Protein AF-X1HLR0-F1 (afdb_monomer_lite)

InterPro domains:
  IPR007184 Mannoside phosphorylase [PF04041] (3-69)
  IPR023296 Glycosyl hydrolase, five-bladed beta-propeller domain superfamily [G3DSA:2.115.10.20] (1-69)
  IPR023296 Glycosyl hydrolase, five-bladed beta-propeller domain superfamily [SSF75005] (8-68)

Sequence (69 aa):
MHEKEKIGPSTQLIKTKRGLLFLYHAVGEIDINIAREYGLKKKIKRGYSICAALLDLENPKKVIARTQN

Foldseek 3Di:
DQQDPDKAFDDDFDDDPQATKTKIKGWAKADPVNCVVVVHPDIDGIDIDIKIWGAHPVGRVHTPDIDDD

Structure (mmCIF, N/CA/C/O backbone):
data_AF-X1HLR0-F1
#
_entry.id   AF-X1HLR0-F1
#
loop_
_atom_site.group_PDB
_atom_site.id
_atom_site.type_symbol
_atom_site.label_atom_id
_atom_site.label_alt_id
_atom_site.label_comp_id
_atom_site.label_asym_id
_atom_site.label_entity_id
_atom_site.label_seq_id
_atom_site.pdbx_PDB_ins_code
_atom_site.Cartn_x
_atom_site.Cartn_y
_atom_site.Cartn_z
_atom_site.occupancy
_atom_site.B_iso_or_equiv
_atom_site.auth_seq_id
_atom_site.auth_comp_id
_atom_site.auth_asym_id
_atom_site.auth_atom_id
_atom_site.pdbx_PDB_model_num
ATOM 1 N N . MET A 1 1 ? 11.413 -2.520 -5.592 1.00 72.88 1 MET A N 1
ATOM 2 C CA . MET A 1 1 ? 10.247 -2.441 -4.683 1.00 72.88 1 MET A CA 1
ATOM 3 C C . MET A 1 1 ? 9.393 -1.260 -5.108 1.00 72.88 1 MET A C 1
ATOM 5 O O . MET A 1 1 ? 9.937 -0.180 -5.322 1.00 72.88 1 MET A O 1
ATOM 9 N N . HIS A 1 2 ? 8.093 -1.494 -5.256 1.00 82.00 2 HIS A N 1
ATOM 10 C CA . HIS A 1 2 ? 7.121 -0.542 -5.793 1.00 82.00 2 HIS A CA 1
ATOM 11 C C . HIS A 1 2 ? 6.763 0.599 -4.814 1.00 82.00 2 HIS A C 1
ATOM 13 O O . HIS A 1 2 ? 6.442 1.692 -5.257 1.00 82.00 2 HIS A O 1
ATOM 19 N N . GLU A 1 3 ? 6.885 0.392 -3.498 1.00 87.06 3 GLU A N 1
ATOM 20 C CA . GLU A 1 3 ? 6.711 1.409 -2.438 1.00 87.06 3 GLU A CA 1
ATOM 21 C C . GLU A 1 3 ? 8.050 2.030 -1.989 1.00 87.06 3 GLU A C 1
ATOM 23 O O . GLU A 1 3 ? 8.367 2.030 -0.801 1.00 87.06 3 GLU A O 1
ATOM 28 N N . LYS A 1 4 ? 8.893 2.503 -2.918 1.00 88.50 4 LYS A N 1
ATOM 29 C CA . LYS A 1 4 ? 10.242 3.000 -2.563 1.00 88.50 4 LYS A CA 1
ATOM 30 C C . LYS A 1 4 ? 10.418 4.509 -2.702 1.00 88.50 4 LYS A C 1
ATOM 32 O O . LYS A 1 4 ? 11.149 5.098 -1.913 1.00 88.50 4 LYS A O 1
ATOM 37 N N . GLU A 1 5 ? 9.808 5.131 -3.705 1.00 91.25 5 GLU A N 1
ATOM 38 C CA . GLU A 1 5 ? 10.048 6.551 -3.998 1.00 91.25 5 GLU A CA 1
ATOM 39 C C . GLU A 1 5 ? 9.009 7.455 -3.341 1.00 91.25 5 GLU A C 1
ATOM 41 O O . GLU A 1 5 ? 9.344 8.492 -2.776 1.00 91.25 5 GLU A O 1
ATOM 46 N N . LYS A 1 6 ? 7.733 7.081 -3.448 1.00 92.81 6 LYS A N 1
ATOM 47 C CA . LYS A 1 6 ? 6.613 7.887 -2.964 1.00 92.81 6 LYS A CA 1
ATOM 48 C C . LYS A 1 6 ? 5.410 6.999 -2.694 1.00 92.81 6 LYS A C 1
ATOM 50 O O . LYS A 1 6 ? 5.139 6.082 -3.463 1.00 92.81 6 LYS A O 1
ATOM 55 N N . ILE A 1 7 ? 4.650 7.342 -1.662 1.00 92.62 7 ILE A N 1
ATOM 56 C CA . ILE A 1 7 ? 3.257 6.923 -1.520 1.00 92.62 7 ILE A CA 1
ATOM 57 C C . ILE A 1 7 ? 2.368 8.162 -1.514 1.00 92.62 7 ILE A C 1
ATOM 59 O O . ILE A 1 7 ? 2.792 9.237 -1.082 1.00 92.62 7 ILE A O 1
ATOM 63 N N . GLY A 1 8 ? 1.148 8.036 -2.016 1.00 93.06 8 GLY A N 1
ATOM 64 C CA . GLY A 1 8 ? 0.170 9.111 -1.975 1.00 93.06 8 GLY A CA 1
ATOM 65 C C . GLY A 1 8 ? -1.230 8.568 -1.722 1.00 93.06 8 GLY A C 1
ATOM 66 O O . GLY A 1 8 ? -1.594 7.545 -2.310 1.00 93.06 8 GLY A O 1
ATOM 67 N N . PRO A 1 9 ? -2.019 9.229 -0.859 1.00 94.12 9 PRO A N 1
ATOM 68 C CA . PRO A 1 9 ? -3.383 8.801 -0.589 1.00 94.12 9 PRO A CA 1
ATOM 69 C C . PRO A 1 9 ? -4.213 8.827 -1.878 1.00 94.12 9 PRO A C 1
ATOM 71 O O . PRO A 1 9 ? -3.981 9.657 -2.760 1.00 94.12 9 PRO A O 1
ATOM 74 N N . SER A 1 10 ? -5.156 7.893 -1.992 1.00 91.75 10 SER A N 1
ATOM 75 C CA . SER A 1 10 ? -6.150 7.882 -3.062 1.00 91.75 10 SER A CA 1
ATOM 76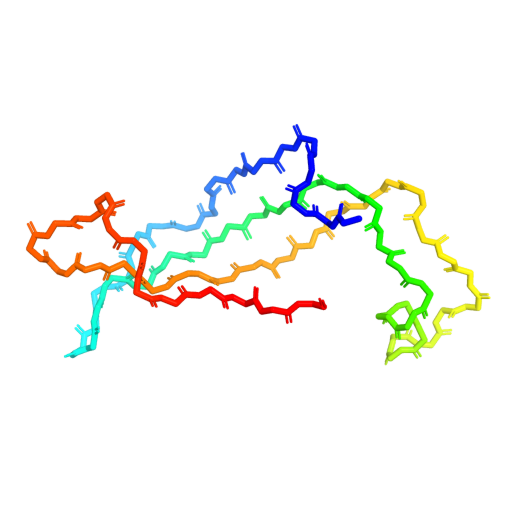 C C . SER A 1 10 ? -7.473 8.448 -2.533 1.00 91.75 10 SER A C 1
ATOM 78 O O . SER A 1 10 ? -7.599 9.660 -2.375 1.00 91.75 10 SER A O 1
ATOM 80 N N . THR A 1 11 ? -8.449 7.592 -2.236 1.00 89.94 11 THR A N 1
ATOM 81 C CA . THR A 1 11 ? -9.777 7.983 -1.747 1.00 89.94 11 THR A CA 1
ATOM 82 C C . THR A 1 11 ? -9.779 8.254 -0.240 1.00 89.94 11 THR A C 1
ATOM 84 O O . THR A 1 11 ? -8.783 8.032 0.451 1.00 89.94 11 THR A O 1
ATOM 87 N N . GLN A 1 12 ? -10.927 8.686 0.300 1.00 94.25 12 GLN A N 1
ATOM 88 C CA . GLN A 1 12 ? -11.131 8.694 1.753 1.00 94.25 12 GLN A CA 1
ATOM 89 C C . GLN A 1 12 ? -10.976 7.283 2.348 1.00 94.25 12 GLN A C 1
ATOM 91 O O . GLN A 1 12 ? -11.176 6.279 1.659 1.00 94.25 12 GLN A O 1
ATOM 96 N N . LEU A 1 13 ? -10.644 7.226 3.642 1.00 95.81 13 LEU A N 1
ATOM 97 C CA . LEU A 1 13 ? -10.596 5.982 4.409 1.00 95.81 13 LEU A CA 1
ATOM 98 C C . LEU A 1 13 ? -11.983 5.342 4.472 1.00 95.81 13 LEU A C 1
ATOM 100 O O . LEU A 1 13 ? -12.968 6.005 4.797 1.00 95.81 13 LEU A O 1
ATOM 104 N N . ILE A 1 14 ? -12.045 4.038 4.218 1.00 97.25 14 ILE A N 1
ATOM 105 C CA . ILE A 1 14 ? -13.293 3.278 4.255 1.00 97.25 14 ILE A CA 1
ATOM 106 C C . ILE A 1 14 ? -13.330 2.488 5.561 1.00 97.25 14 ILE A C 1
ATOM 108 O O . ILE A 1 14 ? -12.521 1.585 5.782 1.00 97.25 14 ILE A O 1
ATOM 112 N N . LYS A 1 15 ? -14.275 2.810 6.447 1.00 97.44 15 LYS A N 1
ATOM 113 C CA . LYS A 1 15 ? -14.466 2.057 7.692 1.00 97.44 15 LYS A CA 1
ATOM 114 C C . LYS A 1 15 ? -15.033 0.672 7.387 1.00 97.44 15 LYS A C 1
ATOM 116 O O . LYS A 1 15 ? -16.040 0.541 6.699 1.00 97.44 15 LYS A O 1
ATOM 121 N N . THR A 1 16 ? -14.415 -0.363 7.946 1.00 96.88 16 THR A N 1
ATOM 122 C CA . THR A 1 16 ? -14.885 -1.751 7.851 1.00 96.88 16 THR A CA 1
ATOM 123 C C . THR A 1 16 ? -15.008 -2.371 9.244 1.00 96.88 16 THR A C 1
ATOM 125 O O . THR A 1 16 ? -14.538 -1.806 10.230 1.00 96.88 16 THR A O 1
ATOM 128 N N . LYS A 1 17 ? -15.580 -3.579 9.333 1.00 97.00 17 LYS A N 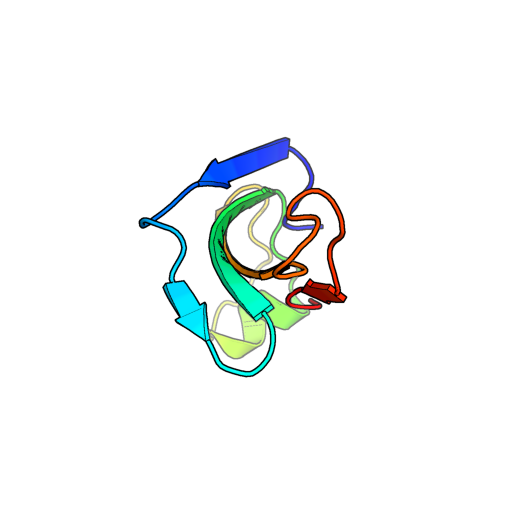1
ATOM 129 C CA . LYS A 1 17 ? -15.602 -4.362 10.585 1.00 97.00 17 LYS A CA 1
ATOM 130 C C . LYS A 1 17 ? -14.209 -4.819 11.048 1.00 97.00 17 LYS A C 1
ATOM 132 O O . LYS A 1 17 ? -14.079 -5.273 12.175 1.00 97.00 17 LYS A O 1
ATOM 137 N N . ARG A 1 18 ? -13.193 -4.762 10.176 1.00 96.12 18 ARG A N 1
ATOM 138 C CA . ARG A 1 18 ? -11.843 -5.301 10.427 1.00 96.12 18 ARG A CA 1
ATOM 139 C C . ARG A 1 18 ? -10.759 -4.225 10.562 1.00 96.12 18 ARG A C 1
ATOM 141 O O . ARG A 1 18 ? -9.620 -4.570 10.845 1.00 96.12 18 ARG A O 1
ATOM 148 N N . GLY A 1 19 ? -11.081 -2.956 10.318 1.00 97.50 19 GLY A N 1
ATOM 149 C CA . GLY A 1 19 ? -10.086 -1.890 10.192 1.00 97.50 19 GLY A CA 1
ATOM 150 C C . GLY A 1 19 ? -10.569 -0.725 9.330 1.00 97.50 19 GLY A C 1
ATOM 151 O O . GLY A 1 19 ? -11.650 -0.784 8.734 1.00 97.50 19 GLY A O 1
ATOM 152 N N . LEU A 1 20 ? -9.742 0.310 9.217 1.00 97.94 20 LEU A N 1
ATOM 153 C CA . LEU A 1 20 ? -9.876 1.352 8.201 1.00 97.94 20 LEU A CA 1
ATOM 154 C C . LEU A 1 20 ? -9.136 0.893 6.943 1.00 97.94 20 LEU A C 1
ATOM 156 O O . LEU A 1 20 ? -7.918 0.720 6.961 1.00 97.94 20 LEU A O 1
ATOM 160 N N . LEU A 1 21 ? -9.864 0.679 5.853 1.00 97.38 21 LEU A N 1
ATOM 161 C CA . LEU A 1 21 ? -9.267 0.394 4.557 1.00 97.38 21 LEU A CA 1
ATOM 162 C C . LEU A 1 21 ? -8.712 1.697 3.972 1.00 97.38 21 LEU A C 1
ATOM 164 O O . LEU A 1 21 ? -9.449 2.659 3.744 1.00 97.38 21 LEU A O 1
ATOM 168 N N . PHE A 1 22 ? -7.408 1.697 3.724 1.00 96.75 22 PHE A N 1
ATOM 169 C CA . PHE A 1 22 ? -6.670 2.778 3.098 1.00 96.75 22 PHE A CA 1
ATOM 170 C C . PHE A 1 22 ? -6.203 2.350 1.710 1.00 96.75 22 PHE A C 1
ATOM 172 O O . PHE A 1 22 ? -5.382 1.443 1.574 1.00 96.75 22 PHE A O 1
ATOM 179 N N . LEU A 1 23 ? -6.727 3.016 0.683 1.00 96.81 23 LEU A N 1
ATOM 180 C CA . LEU A 1 23 ? -6.286 2.856 -0.698 1.00 96.81 23 LEU A CA 1
ATOM 181 C C . LEU A 1 23 ? -5.301 3.972 -1.041 1.00 96.81 23 LEU A C 1
ATOM 183 O O . LEU A 1 23 ? -5.552 5.149 -0.766 1.00 96.81 23 LEU A O 1
ATOM 187 N N . TYR A 1 24 ? -4.180 3.609 -1.651 1.00 95.25 24 TYR A N 1
ATOM 188 C CA . TYR A 1 24 ? -3.117 4.549 -1.988 1.00 95.25 24 TYR A CA 1
ATOM 189 C C . TYR A 1 24 ? -2.394 4.132 -3.260 1.00 95.25 24 TYR A C 1
ATOM 191 O O . TYR A 1 24 ? -2.501 2.994 -3.714 1.00 95.25 24 TYR A O 1
ATOM 199 N N . HIS A 1 25 ? -1.658 5.072 -3.846 1.00 94.44 25 HIS A N 1
ATOM 200 C CA . HIS A 1 25 ? -0.721 4.761 -4.914 1.00 94.44 25 HIS A CA 1
ATOM 201 C C . HIS A 1 25 ? 0.708 4.760 -4.381 1.00 94.44 25 HIS A C 1
ATOM 203 O O . HIS A 1 25 ? 1.071 5.591 -3.546 1.00 94.44 25 HIS A O 1
ATOM 209 N N . ALA A 1 26 ? 1.521 3.856 -4.910 1.00 93.75 26 ALA A N 1
ATOM 210 C CA . ALA A 1 26 ? 2.947 3.754 -4.656 1.00 93.75 26 ALA A CA 1
ATOM 211 C C . ALA A 1 26 ? 3.735 4.008 -5.945 1.00 93.75 26 ALA A C 1
ATOM 213 O O . ALA A 1 26 ? 3.291 3.622 -7.027 1.00 93.75 26 ALA A O 1
ATOM 214 N N . VAL A 1 27 ? 4.890 4.660 -5.829 1.00 94.31 27 VAL A N 1
ATOM 215 C CA . VAL A 1 27 ? 5.816 4.924 -6.933 1.00 94.31 27 VAL A CA 1
ATOM 216 C C . VAL A 1 27 ? 7.127 4.195 -6.683 1.00 94.31 27 VAL A C 1
ATOM 218 O O . VAL A 1 27 ? 7.758 4.356 -5.630 1.00 94.31 27 VAL A O 1
ATOM 221 N N . GLY A 1 28 ? 7.553 3.428 -7.680 1.00 94.06 28 GLY A N 1
ATOM 222 C CA . GLY A 1 28 ? 8.824 2.723 -7.652 1.00 94.06 28 GLY A CA 1
ATOM 223 C C . GLY A 1 28 ? 8.984 1.756 -8.815 1.00 94.06 28 GLY A C 1
ATOM 224 O O . GLY A 1 28 ? 8.241 1.792 -9.798 1.00 94.06 28 GLY A O 1
ATOM 225 N N . GLU A 1 29 ? 9.968 0.871 -8.687 1.00 94.69 29 GLU A N 1
ATOM 226 C CA . GLU A 1 29 ? 10.207 -0.189 -9.663 1.00 94.69 29 GLU A CA 1
ATOM 227 C C . GLU A 1 29 ? 9.159 -1.300 -9.511 1.00 94.69 29 GLU A C 1
ATOM 229 O O . GLU A 1 29 ? 8.988 -1.849 -8.414 1.00 94.69 29 GLU A O 1
ATOM 234 N N . ILE A 1 30 ? 8.508 -1.652 -10.622 1.00 92.69 30 ILE A N 1
ATOM 235 C CA . ILE A 1 30 ? 7.639 -2.828 -10.730 1.00 92.69 30 ILE A CA 1
ATOM 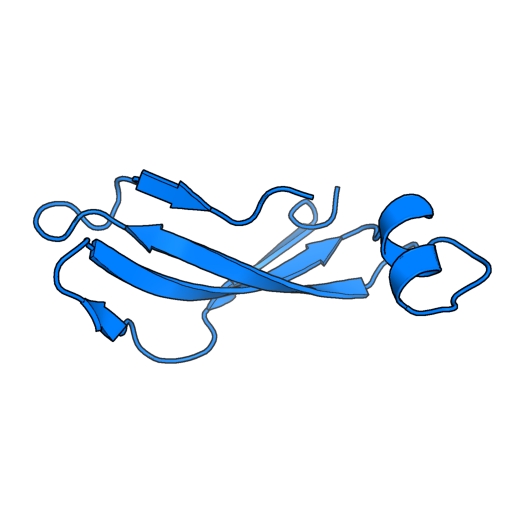236 C C . ILE A 1 30 ? 8.483 -3.966 -11.298 1.00 92.69 30 ILE A C 1
ATOM 238 O O . ILE A 1 30 ? 8.974 -3.887 -12.431 1.00 92.69 30 ILE A O 1
ATOM 242 N N . ASP A 1 31 ? 8.664 -4.998 -10.476 1.00 92.56 31 ASP A N 1
ATOM 243 C CA . ASP A 1 31 ? 9.485 -6.161 -10.800 1.00 92.56 31 ASP A CA 1
ATOM 244 C C . ASP A 1 31 ? 8.921 -6.953 -11.990 1.00 92.56 31 ASP A C 1
ATOM 246 O O . ASP A 1 31 ? 7.730 -6.887 -12.306 1.00 92.56 31 ASP A O 1
ATOM 250 N N . ILE A 1 32 ? 9.789 -7.718 -12.657 1.00 94.12 32 ILE A N 1
ATOM 251 C CA . ILE A 1 32 ? 9.404 -8.547 -13.799 1.00 94.12 32 ILE A CA 1
ATOM 252 C C . ILE A 1 32 ? 8.339 -9.591 -13.444 1.00 94.12 32 ILE A C 1
ATOM 254 O O . ILE A 1 32 ? 7.521 -9.903 -14.305 1.00 94.12 32 ILE A O 1
ATOM 258 N N . ASN A 1 33 ? 8.313 -10.107 -12.212 1.00 92.00 33 ASN A N 1
ATOM 259 C CA . ASN A 1 33 ? 7.318 -11.091 -11.787 1.00 92.00 33 ASN A CA 1
ATOM 260 C C . ASN A 1 33 ? 5.909 -10.497 -11.842 1.00 92.00 33 ASN A C 1
ATOM 262 O O . ASN A 1 33 ? 5.037 -11.054 -12.495 1.00 92.00 33 ASN A O 1
ATOM 266 N N . ILE A 1 34 ? 5.721 -9.299 -11.284 1.00 89.56 34 ILE A N 1
ATOM 267 C CA . ILE A 1 34 ? 4.442 -8.580 -11.350 1.00 89.56 34 ILE A CA 1
ATOM 268 C C . ILE A 1 34 ? 4.139 -8.172 -12.787 1.00 89.56 34 ILE A C 1
ATOM 270 O O . ILE A 1 34 ? 3.028 -8.361 -13.262 1.00 89.56 34 ILE A O 1
ATOM 274 N N . ALA A 1 35 ? 5.124 -7.631 -13.508 1.00 92.56 35 ALA A N 1
ATOM 275 C CA . ALA A 1 35 ? 4.932 -7.180 -14.883 1.00 92.56 35 ALA A CA 1
ATOM 276 C C . ALA A 1 35 ? 4.419 -8.315 -15.798 1.00 92.56 35 ALA A C 1
ATOM 278 O O . ALA A 1 35 ? 3.564 -8.077 -16.653 1.00 92.56 35 ALA A O 1
ATOM 279 N N . ARG A 1 36 ? 4.891 -9.550 -15.585 1.00 94.81 36 ARG A N 1
ATOM 280 C CA . ARG A 1 36 ? 4.463 -10.740 -16.335 1.00 94.81 36 ARG A CA 1
ATOM 281 C C . ARG A 1 36 ? 3.006 -11.121 -16.095 1.00 94.81 36 ARG A C 1
ATOM 283 O O . ARG A 1 36 ? 2.353 -11.486 -17.068 1.00 94.81 36 ARG A O 1
ATOM 290 N N . GLU A 1 37 ? 2.487 -10.964 -14.877 1.00 92.44 37 GLU A N 1
ATOM 291 C CA . GLU A 1 37 ? 1.059 -11.187 -14.578 1.00 92.44 37 GLU A CA 1
ATOM 292 C C . GLU A 1 37 ? 0.146 -10.276 -15.418 1.00 92.44 37 GLU A C 1
ATOM 294 O O . GLU A 1 37 ? -0.979 -10.637 -15.748 1.00 92.44 37 GLU A O 1
ATOM 299 N N . TYR A 1 38 ? 0.658 -9.117 -15.846 1.00 89.88 38 TYR A N 1
ATOM 300 C CA . TYR A 1 38 ? -0.033 -8.176 -16.736 1.00 89.88 38 TYR A CA 1
ATOM 301 C C . TYR A 1 38 ? 0.384 -8.304 -18.215 1.00 89.88 38 TYR A C 1
ATOM 303 O O . TYR A 1 38 ? 0.136 -7.401 -19.014 1.00 89.88 38 TYR A O 1
ATOM 311 N N . GLY A 1 39 ? 1.053 -9.394 -18.605 1.00 95.38 39 GLY A N 1
ATOM 312 C CA . GLY A 1 39 ? 1.473 -9.645 -19.989 1.00 95.38 39 GLY A CA 1
ATOM 313 C C . GLY A 1 39 ? 2.661 -8.801 -20.470 1.00 95.38 39 GLY A C 1
ATOM 314 O O . GLY A 1 39 ? 2.964 -8.769 -21.667 1.00 95.38 39 GLY A O 1
ATOM 315 N N . LEU A 1 40 ? 3.367 -8.116 -19.566 1.00 95.12 40 LEU A N 1
ATOM 316 C CA . LEU A 1 40 ? 4.517 -7.287 -19.914 1.00 95.12 40 LEU A CA 1
ATOM 317 C C . LEU A 1 40 ? 5.809 -8.110 -19.923 1.00 95.12 40 LEU A C 1
ATOM 319 O O . LEU A 1 40 ? 6.108 -8.892 -19.023 1.00 95.12 40 LEU A O 1
ATOM 323 N N . LYS A 1 41 ? 6.633 -7.886 -20.950 1.00 96.50 41 LYS A N 1
ATOM 324 C CA . LYS A 1 41 ? 7.885 -8.635 -21.169 1.00 96.50 41 LYS A CA 1
ATOM 325 C C . LYS A 1 41 ? 9.104 -8.037 -20.460 1.00 96.50 41 LYS A C 1
ATOM 327 O O . LYS A 1 41 ? 10.195 -8.596 -20.546 1.00 96.50 41 LYS A O 1
ATOM 332 N N . LYS A 1 42 ? 8.962 -6.872 -19.827 1.00 96.94 42 LYS A N 1
ATOM 333 C CA . LYS A 1 42 ? 10.062 -6.118 -19.210 1.00 96.94 42 LYS A CA 1
ATOM 334 C C . LYS A 1 42 ? 9.595 -5.511 -17.892 1.00 96.94 42 LYS A C 1
ATOM 336 O O . LYS A 1 42 ? 8.439 -5.113 -17.778 1.00 96.94 42 LYS A O 1
ATOM 341 N N . LYS A 1 43 ? 10.516 -5.396 -16.932 1.00 95.25 43 LYS A N 1
ATOM 342 C CA . LYS A 1 43 ? 10.279 -4.650 -15.692 1.00 95.25 43 LYS A CA 1
ATOM 343 C C . LYS A 1 43 ? 10.021 -3.174 -15.989 1.00 95.25 43 LYS A C 1
ATOM 345 O O . LYS A 1 43 ? 10.561 -2.631 -16.959 1.00 95.25 43 LYS A O 1
ATOM 350 N N . ILE A 1 44 ? 9.262 -2.512 -15.125 1.00 94.94 44 ILE A N 1
ATOM 351 C CA . ILE A 1 44 ? 9.012 -1.073 -15.232 1.00 94.94 44 ILE A CA 1
ATOM 352 C C . ILE A 1 44 ? 9.931 -0.379 -14.234 1.00 94.94 44 ILE A C 1
ATOM 354 O O . ILE A 1 44 ? 9.756 -0.516 -13.026 1.00 94.94 44 ILE A O 1
ATOM 358 N N . LYS A 1 45 ? 10.916 0.375 -14.741 1.00 94.62 45 LYS A N 1
ATOM 359 C CA . LYS A 1 45 ? 11.907 1.078 -13.903 1.00 94.62 45 LYS A CA 1
ATOM 360 C C . LYS A 1 45 ? 11.255 2.029 -12.896 1.00 94.62 45 LYS A C 1
ATOM 362 O O . LYS A 1 45 ? 11.742 2.145 -11.780 1.00 94.62 45 LYS A O 1
ATOM 367 N N . ARG A 1 46 ? 10.178 2.699 -13.312 1.00 95.00 46 ARG A N 1
ATOM 368 C CA . ARG A 1 46 ? 9.399 3.623 -12.490 1.00 95.00 46 ARG A CA 1
ATOM 369 C C . ARG A 1 46 ? 7.943 3.592 -12.926 1.00 95.00 46 ARG A C 1
ATOM 371 O O . ARG A 1 46 ? 7.640 3.947 -14.063 1.00 95.00 46 ARG A O 1
ATOM 378 N N . GLY A 1 47 ? 7.063 3.147 -12.042 1.00 93.00 47 GLY A N 1
ATOM 379 C CA . GLY A 1 47 ? 5.636 3.021 -12.302 1.00 93.00 47 GLY A CA 1
ATOM 380 C C . GLY A 1 47 ? 4.802 3.352 -11.073 1.00 93.00 47 GLY A C 1
ATOM 381 O O . GLY A 1 47 ? 5.317 3.410 -9.957 1.00 93.00 47 GLY A O 1
ATOM 382 N N . TYR A 1 48 ? 3.512 3.571 -11.309 1.00 93.06 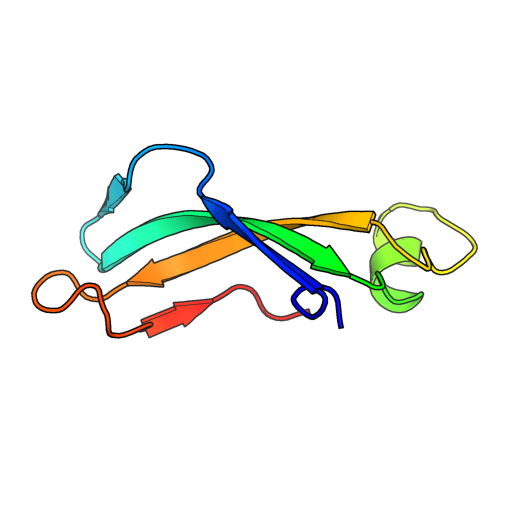48 TYR A N 1
ATOM 383 C CA . TYR A 1 48 ? 2.509 3.727 -10.264 1.00 93.06 48 TYR A CA 1
ATOM 384 C C . TYR A 1 48 ? 1.815 2.383 -10.047 1.00 93.06 48 TYR A C 1
ATOM 386 O O . TYR A 1 48 ? 1.399 1.743 -11.009 1.00 93.06 48 TYR A O 1
ATOM 394 N N . SER A 1 49 ? 1.697 1.956 -8.794 1.00 91.38 49 SER A N 1
ATOM 395 C CA . SER A 1 49 ? 0.924 0.776 -8.390 1.00 91.38 49 SER A CA 1
ATOM 396 C C . SER A 1 49 ? -0.190 1.199 -7.442 1.00 91.38 49 SER A C 1
ATOM 398 O O . SER A 1 49 ? 0.030 2.071 -6.602 1.00 91.38 49 SER A O 1
ATOM 400 N N . ILE A 1 50 ? -1.372 0.596 -7.573 1.00 92.25 50 ILE A N 1
ATOM 401 C CA . ILE A 1 50 ? -2.446 0.742 -6.586 1.00 92.25 50 ILE A CA 1
ATOM 402 C C . ILE A 1 50 ? -2.213 -0.275 -5.475 1.00 92.25 50 ILE A C 1
ATOM 404 O O . ILE A 1 50 ? -2.018 -1.458 -5.743 1.00 92.25 50 ILE A O 1
ATOM 408 N N . CYS A 1 51 ? -2.243 0.202 -4.239 1.00 92.94 51 CYS A N 1
ATOM 409 C CA . CYS A 1 51 ? -1.982 -0.575 -3.042 1.00 92.94 51 CYS A CA 1
ATOM 410 C C . CYS A 1 51 ? -3.128 -0.382 -2.043 1.00 92.94 51 CYS A C 1
ATOM 412 O O . CYS A 1 51 ? -3.828 0.636 -2.042 1.00 92.94 51 CYS A O 1
ATOM 414 N N . ALA A 1 52 ? -3.287 -1.361 -1.159 1.00 95.50 52 ALA A N 1
ATOM 415 C CA . ALA A 1 52 ? -4.206 -1.293 -0.035 1.00 95.50 52 ALA A CA 1
ATOM 416 C C . ALA A 1 52 ? -3.477 -1.592 1.276 1.00 95.50 52 ALA A C 1
ATOM 418 O O . ALA A 1 52 ? -2.653 -2.509 1.342 1.00 95.50 52 ALA A O 1
ATOM 419 N N . ALA A 1 53 ? -3.830 -0.850 2.322 1.00 95.94 53 ALA A N 1
ATOM 420 C CA . ALA A 1 53 ? -3.471 -1.132 3.703 1.00 95.94 53 ALA A CA 1
ATOM 421 C C . ALA A 1 53 ? -4.730 -1.181 4.573 1.00 95.94 53 ALA A C 1
ATOM 423 O O . ALA A 1 53 ? -5.681 -0.430 4.365 1.00 95.94 53 ALA A O 1
ATOM 424 N N . LEU A 1 54 ? -4.728 -2.070 5.558 1.00 97.94 54 LEU A N 1
ATOM 425 C CA . LEU A 1 54 ? -5.724 -2.121 6.615 1.00 97.94 54 LEU A CA 1
ATOM 426 C C . LEU A 1 54 ? -5.108 -1.488 7.861 1.00 97.94 54 LEU A C 1
ATOM 428 O O . LEU A 1 54 ? -4.108 -1.990 8.377 1.00 97.94 54 LEU A O 1
ATOM 432 N N . LEU A 1 55 ? -5.684 -0.385 8.323 1.00 97.75 55 LEU A N 1
ATOM 433 C CA . LEU A 1 55 ? -5.246 0.334 9.516 1.00 97.75 55 LEU A CA 1
ATOM 434 C C . LEU A 1 55 ? -6.145 -0.023 10.703 1.00 97.75 55 LEU A C 1
ATOM 436 O O . LEU A 1 55 ? -7.317 -0.369 10.534 1.00 97.75 55 LEU A O 1
ATOM 440 N N . ASP A 1 56 ? -5.596 0.066 11.906 1.00 98.12 56 ASP A N 1
ATOM 441 C CA . ASP A 1 56 ? -6.338 -0.143 13.148 1.00 98.12 56 ASP A CA 1
ATOM 442 C C . ASP A 1 56 ? -7.415 0.947 13.346 1.00 98.12 56 ASP A C 1
ATOM 444 O O . ASP A 1 56 ? -7.209 2.108 12.988 1.00 98.12 56 ASP A O 1
ATOM 448 N N . LEU A 1 57 ? -8.594 0.553 13.848 1.00 96.50 57 LEU A N 1
ATOM 449 C CA . LEU A 1 57 ? -9.751 1.448 14.011 1.00 96.50 57 LEU A CA 1
ATOM 450 C C . LEU A 1 57 ? -9.530 2.492 15.109 1.00 96.50 57 LEU A C 1
ATOM 452 O O . LEU A 1 57 ? -9.965 3.630 14.947 1.00 96.50 57 LEU A O 1
ATOM 456 N N . GLU A 1 58 ? -8.857 2.104 16.193 1.00 96.12 58 GLU A N 1
ATOM 457 C CA . GLU A 1 58 ? -8.633 2.953 17.367 1.00 96.12 58 GLU A CA 1
ATOM 458 C C . GLU A 1 58 ? -7.303 3.708 17.252 1.00 96.12 58 GLU A C 1
ATOM 460 O O . GLU A 1 58 ? -7.161 4.825 17.747 1.00 96.12 58 GLU A O 1
ATOM 465 N N . ASN A 1 59 ? -6.322 3.128 16.548 1.00 96.88 59 ASN A N 1
ATOM 466 C CA . ASN A 1 59 ? -5.042 3.774 16.265 1.00 96.88 59 ASN A CA 1
ATOM 467 C C . ASN A 1 59 ? -4.658 3.698 14.773 1.00 96.88 59 ASN A C 1
ATOM 469 O O . ASN A 1 59 ? -3.847 2.851 14.392 1.00 96.88 59 ASN A O 1
ATOM 473 N N . PRO A 1 60 ? -5.117 4.637 13.925 1.00 93.75 60 PRO A N 1
ATOM 474 C CA . PRO A 1 60 ? -4.870 4.606 12.478 1.00 93.75 60 PRO A CA 1
ATOM 475 C C . PRO A 1 60 ? -3.391 4.649 12.054 1.00 93.75 60 PRO A C 1
ATOM 477 O O . PRO A 1 60 ? -3.074 4.363 10.903 1.00 93.75 60 PRO A O 1
ATOM 480 N N . LYS A 1 61 ? -2.461 4.992 12.959 1.00 95.44 61 LYS A N 1
ATOM 481 C CA . LYS A 1 61 ? -1.011 4.930 12.689 1.00 95.44 61 LYS A CA 1
ATOM 482 C C . LYS A 1 61 ? -0.483 3.492 12.649 1.00 95.44 61 LYS A C 1
ATOM 484 O O . LYS A 1 61 ? 0.605 3.251 12.132 1.00 95.44 61 LYS A O 1
ATOM 489 N N . LYS A 1 62 ? -1.227 2.539 13.213 1.00 97.81 62 LYS A N 1
ATOM 490 C CA . LYS A 1 62 ? -0.879 1.122 13.236 1.00 97.81 62 LYS A CA 1
ATOM 491 C C . LYS A 1 62 ? -1.416 0.439 11.979 1.00 97.81 62 LYS A C 1
ATOM 493 O O . LYS A 1 62 ? -2.625 0.305 11.794 1.00 97.81 62 LYS A O 1
ATOM 498 N N . VAL A 1 63 ? -0.499 -0.031 11.138 1.00 96.81 63 VAL A N 1
ATOM 499 C CA . VAL A 1 63 ? -0.814 -0.853 9.963 1.00 96.81 63 VAL A CA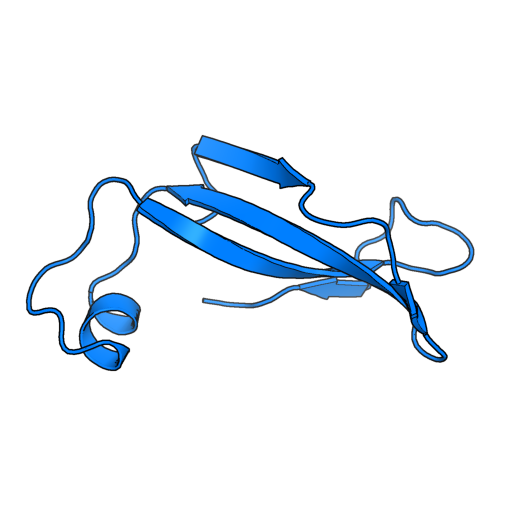 1
ATOM 500 C C . VAL A 1 63 ? -1.011 -2.298 10.418 1.00 96.81 63 VAL A C 1
ATOM 502 O O . VAL A 1 63 ? -0.081 -2.915 10.930 1.00 96.81 63 VAL A O 1
ATOM 50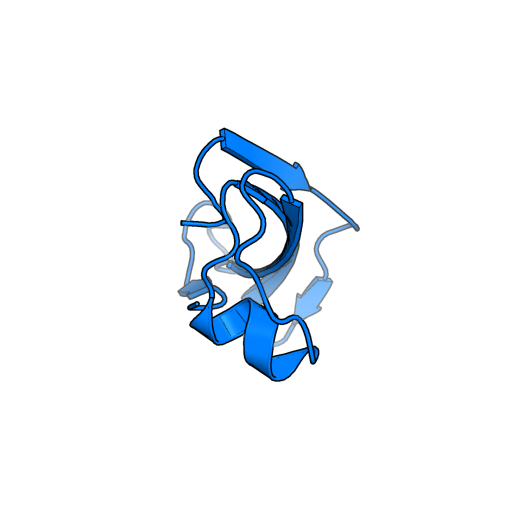5 N N . ILE A 1 64 ? -2.217 -2.837 10.239 1.00 97.69 64 ILE A N 1
ATOM 506 C CA . ILE A 1 64 ? -2.543 -4.243 10.527 1.00 97.69 64 ILE A CA 1
ATOM 507 C C . ILE A 1 64 ? -2.020 -5.135 9.402 1.00 97.69 64 ILE A C 1
ATOM 509 O O . ILE A 1 64 ? -1.398 -6.163 9.649 1.00 97.69 64 ILE A O 1
ATOM 513 N N . ALA A 1 65 ? -2.290 -4.740 8.159 1.00 96.06 65 ALA A N 1
ATOM 514 C CA . ALA A 1 65 ? -1.878 -5.464 6.967 1.00 96.06 65 ALA A CA 1
ATOM 515 C C . ALA A 1 65 ? -1.707 -4.496 5.797 1.00 96.06 65 ALA A C 1
ATOM 517 O O . ALA A 1 65 ? -2.289 -3.412 5.785 1.00 96.06 65 ALA A O 1
ATOM 518 N N . ARG A 1 66 ? -0.940 -4.903 4.790 1.00 93.81 66 ARG A N 1
ATOM 519 C CA . ARG A 1 66 ? -0.850 -4.215 3.501 1.00 93.81 66 ARG A CA 1
ATOM 520 C C . ARG A 1 66 ? -0.639 -5.220 2.383 1.00 93.81 66 ARG A C 1
ATOM 522 O O . ARG A 1 66 ? -0.244 -6.355 2.643 1.00 93.81 66 ARG A O 1
ATOM 529 N N . THR A 1 67 ? -0.907 -4.784 1.162 1.00 88.25 67 THR A N 1
ATOM 530 C CA . THR A 1 67 ? -0.634 -5.569 -0.046 1.00 88.25 67 THR A CA 1
ATOM 531 C C . THR A 1 67 ? 0.848 -5.956 -0.062 1.00 88.25 67 THR A C 1
ATOM 533 O O . THR A 1 67 ? 1.705 -5.112 0.197 1.00 88.25 67 THR A O 1
ATOM 536 N N . GLN A 1 68 ? 1.143 -7.236 -0.290 1.00 78.69 68 GLN A N 1
ATOM 537 C CA . GLN A 1 68 ? 2.505 -7.723 -0.497 1.00 78.69 68 GLN A CA 1
ATOM 538 C C . GLN A 1 68 ? 2.704 -8.008 -1.982 1.00 78.69 68 GLN A C 1
ATOM 540 O O . GLN A 1 68 ? 1.789 -8.494 -2.646 1.00 78.69 68 GLN A O 1
ATOM 545 N N . ASN A 1 69 ? 3.899 -7.685 -2.464 1.00 64.31 69 ASN A N 1
ATOM 546 C CA . ASN A 1 69 ? 4.323 -7.788 -3.853 1.00 64.31 69 ASN A CA 1
ATOM 547 C C . ASN A 1 69 ? 5.538 -8.696 -3.953 1.00 64.31 69 ASN A C 1
ATOM 549 O O . ASN A 1 69 ? 6.434 -8.522 -3.093 1.00 64.31 69 ASN A O 1
#

Secondary structure (DSSP, 8-state):
--SSSEEEE-S--EEETTEEEEEEEEEEEE-HHHHHHTT-SS-EEEEEEEEEEEEPSS-TTSEEEE---

Organism: NCBI:txid412755

pLDDT: mean 93.3, std 5.54, range [64.31, 98.12]

Radius of gyration: 13.64 Å; chains: 1; bounding box: 28×20×38 Å